Protein AF-A0A832CH66-F1 (afdb_monomer)

Foldseek 3Di:
DDDDDDDDDPDLVCLLVVVVVVVVVDPCQVPAEDEDDDADPDDCVVWGWDDVSNVVSNVVVCVVVVHNYDYDTDTDD

pLDDT: mean 82.55, std 12.02, range [40.28, 95.0]

Mean predicted aligned error: 5.46 Å

Structure (mmCIF, N/CA/C/O backbone):
data_AF-A0A832CH66-F1
#
_entry.id   AF-A0A832CH66-F1
#
loop_
_atom_site.group_PDB
_atom_site.id
_atom_site.type_symbol
_atom_site.label_atom_id
_atom_site.label_alt_id
_atom_site.label_comp_id
_atom_site.label_asym_id
_atom_site.label_entity_id
_atom_site.label_seq_id
_atom_site.pdbx_PDB_ins_code
_atom_site.Cartn_x
_atom_site.Cartn_y
_atom_site.Cartn_z
_atom_site.occupancy
_atom_site.B_iso_or_equiv
_atom_site.auth_seq_id
_atom_site.auth_comp_id
_atom_site.auth_asym_id
_atom_site.auth_atom_id
_atom_site.pdbx_PDB_model_num
ATOM 1 N N . MET A 1 1 ? -16.558 -15.112 -2.739 1.00 68.38 1 MET A N 1
ATOM 2 C CA . MET A 1 1 ? -16.464 -14.603 -4.125 1.00 68.38 1 MET A CA 1
ATOM 3 C C . MET A 1 1 ? -15.172 -13.808 -4.192 1.00 68.38 1 MET A C 1
ATOM 5 O O . MET A 1 1 ? -14.969 -12.998 -3.301 1.00 68.38 1 MET A O 1
ATOM 9 N N . VAL A 1 2 ? -14.267 -14.102 -5.125 1.00 77.50 2 VAL A N 1
ATOM 10 C CA . VAL A 1 2 ? -12.990 -13.372 -5.222 1.00 77.50 2 VAL A CA 1
ATOM 11 C C . VAL A 1 2 ? -13.271 -12.013 -5.854 1.00 77.50 2 VAL A C 1
ATOM 13 O O . VAL A 1 2 ? -13.852 -11.960 -6.936 1.00 77.50 2 VAL A O 1
ATOM 16 N N . GLN A 1 3 ? -12.900 -10.932 -5.172 1.00 82.38 3 GLN A N 1
ATOM 17 C CA . GLN A 1 3 ? -12.951 -9.584 -5.728 1.00 82.38 3 GLN A CA 1
ATOM 18 C C . GLN A 1 3 ? -11.589 -9.242 -6.331 1.00 82.38 3 GLN A C 1
ATOM 20 O O . GLN A 1 3 ? -10.551 -9.536 -5.742 1.00 82.38 3 GLN A O 1
ATOM 25 N N . VAL A 1 4 ? -11.600 -8.647 -7.522 1.00 87.38 4 VAL A N 1
ATOM 26 C CA . VAL A 1 4 ? -10.393 -8.255 -8.253 1.00 87.38 4 VAL A CA 1
ATOM 27 C C . VAL A 1 4 ? -10.568 -6.815 -8.709 1.00 87.38 4 VAL A C 1
ATOM 29 O O . VAL A 1 4 ? -11.579 -6.482 -9.325 1.00 87.38 4 VAL A O 1
ATOM 32 N N . PHE A 1 5 ? -9.575 -5.979 -8.421 1.00 87.50 5 PHE A N 1
ATOM 33 C CA . PHE A 1 5 ? -9.494 -4.605 -8.903 1.00 87.50 5 PHE A CA 1
ATOM 34 C C . PHE A 1 5 ? -8.268 -4.463 -9.800 1.00 87.50 5 PHE A C 1
ATOM 36 O O . PHE A 1 5 ? -7.173 -4.892 -9.436 1.00 87.50 5 PHE A O 1
ATOM 43 N N . VAL A 1 6 ? -8.466 -3.887 -10.984 1.00 87.31 6 VAL A N 1
ATOM 44 C CA . VAL A 1 6 ? -7.413 -3.665 -11.977 1.00 87.31 6 VAL A CA 1
ATOM 45 C C . VAL A 1 6 ? -7.490 -2.213 -12.419 1.00 87.31 6 VAL A C 1
ATOM 47 O O . VAL A 1 6 ? -8.549 -1.751 -12.835 1.00 87.31 6 VAL A O 1
ATOM 50 N N . ASP A 1 7 ? -6.366 -1.509 -12.347 1.00 86.00 7 ASP A N 1
ATOM 51 C CA . ASP A 1 7 ? -6.223 -0.138 -12.832 1.00 86.00 7 ASP A CA 1
ATOM 52 C C . ASP A 1 7 ? -4.798 0.056 -13.367 1.00 86.00 7 ASP A C 1
ATOM 54 O O . ASP A 1 7 ? -3.888 -0.718 -13.043 1.00 86.00 7 ASP A O 1
ATOM 58 N N . LYS A 1 8 ? -4.599 1.074 -14.203 1.00 84.25 8 LYS A N 1
ATOM 59 C CA . LYS A 1 8 ? -3.283 1.398 -14.756 1.00 84.25 8 LYS A CA 1
ATOM 60 C C . LYS A 1 8 ? -2.553 2.368 -13.828 1.00 84.25 8 LYS A C 1
ATOM 62 O O . LYS A 1 8 ? -3.101 3.389 -13.428 1.00 84.25 8 LYS A O 1
ATOM 67 N N . VAL A 1 9 ? -1.288 2.071 -13.543 1.00 84.25 9 VAL A N 1
ATOM 68 C CA . VAL A 1 9 ? -0.384 2.945 -12.786 1.00 84.25 9 VAL A CA 1
ATOM 69 C C . VAL A 1 9 ? 0.766 3.345 -13.708 1.00 84.25 9 VAL A C 1
ATOM 71 O O . VAL A 1 9 ? 1.575 2.496 -14.078 1.00 84.25 9 VAL A O 1
ATOM 74 N N . GLU A 1 10 ? 0.823 4.614 -14.126 1.00 84.88 10 GLU A N 1
ATOM 75 C CA . GLU A 1 10 ? 1.793 5.080 -15.137 1.00 84.88 10 GLU A CA 1
ATOM 76 C C . GLU A 1 10 ? 3.216 5.202 -14.570 1.00 84.88 10 GLU A C 1
ATOM 78 O O . GLU A 1 10 ? 4.200 5.121 -15.304 1.00 84.88 10 GLU A O 1
ATOM 83 N N . SER A 1 11 ? 3.349 5.398 -13.254 1.00 86.25 11 SER A N 1
ATOM 84 C CA . SER A 1 11 ? 4.646 5.448 -12.576 1.00 86.25 11 SER A CA 1
ATOM 85 C C . SER A 1 11 ? 4.544 5.083 -11.096 1.00 86.25 11 SER A C 1
ATOM 87 O O . SER A 1 11 ? 3.488 5.208 -10.477 1.00 86.25 11 SER A O 1
ATOM 89 N N . TYR A 1 12 ? 5.672 4.719 -10.480 1.00 84.12 12 TYR A N 1
ATOM 90 C CA . TYR A 1 12 ? 5.719 4.442 -9.040 1.00 84.12 12 TYR A CA 1
ATOM 91 C C . TYR A 1 12 ? 5.312 5.635 -8.163 1.00 84.12 12 TYR A C 1
ATOM 93 O O . TYR A 1 12 ? 4.840 5.423 -7.051 1.00 84.12 12 TYR A O 1
ATOM 101 N N . GLY A 1 13 ? 5.426 6.871 -8.665 1.00 86.00 13 GLY A N 1
ATOM 102 C CA . GLY A 1 13 ? 4.945 8.063 -7.95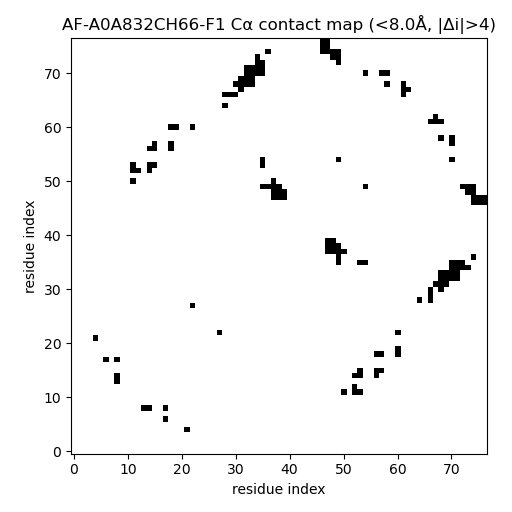9 1.00 86.00 13 GLY A CA 1
ATOM 103 C C . GLY A 1 13 ? 3.419 8.125 -7.820 1.00 86.00 13 GLY A C 1
ATOM 104 O O . GLY A 1 13 ? 2.911 8.860 -6.978 1.00 86.00 13 GLY A O 1
ATOM 105 N N . GLU A 1 14 ? 2.678 7.342 -8.607 1.00 89.44 14 GLU A N 1
ATOM 106 C CA . GLU A 1 14 ? 1.210 7.309 -8.585 1.00 89.44 14 GLU A CA 1
ATOM 107 C C . GLU A 1 14 ? 0.634 6.110 -7.823 1.00 89.44 14 GLU A C 1
ATOM 109 O O . GLU A 1 14 ? -0.576 6.044 -7.609 1.00 89.44 14 GLU A O 1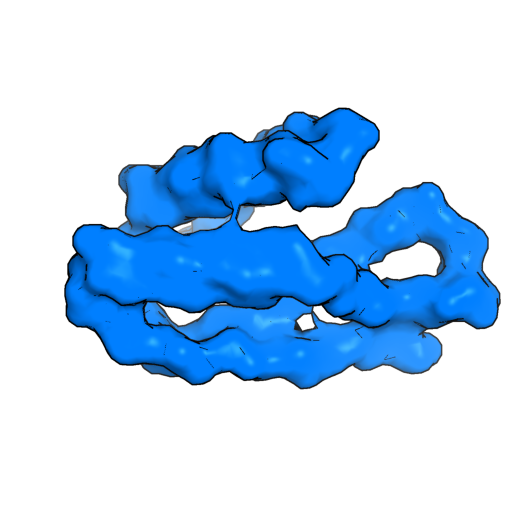
ATOM 114 N N . VAL A 1 15 ? 1.485 5.192 -7.352 1.00 89.56 15 VAL A N 1
ATOM 115 C CA . VAL A 1 15 ? 1.071 3.980 -6.625 1.00 89.56 15 VAL A CA 1
ATOM 116 C C . VAL A 1 15 ? 0.227 4.296 -5.391 1.00 89.56 15 VAL A C 1
ATOM 118 O O . VAL A 1 15 ? -0.716 3.564 -5.102 1.00 89.56 15 VAL A O 1
ATOM 121 N N . GLY A 1 16 ? 0.512 5.398 -4.691 1.00 91.69 16 GLY A N 1
ATOM 122 C CA . GLY A 1 16 ? -0.277 5.819 -3.531 1.00 91.69 16 GLY A CA 1
ATOM 123 C C . GLY A 1 16 ? -1.761 5.996 -3.861 1.00 91.69 16 GLY A C 1
ATOM 124 O O . GLY A 1 16 ? -2.601 5.426 -3.178 1.00 91.69 16 GLY A O 1
ATOM 125 N N . LYS A 1 17 ? -2.076 6.675 -4.973 1.00 92.38 17 LYS A N 1
ATOM 126 C CA . LYS A 1 17 ? -3.462 6.904 -5.419 1.00 92.38 17 LYS A CA 1
ATOM 127 C C . LYS A 1 17 ? -4.174 5.607 -5.793 1.00 92.38 17 LYS A C 1
ATOM 129 O O . LYS A 1 17 ? -5.377 5.479 -5.606 1.00 92.38 17 LYS A O 1
ATOM 134 N N . PHE A 1 18 ? -3.443 4.652 -6.370 1.00 92.38 18 PHE A N 1
ATOM 135 C CA . PHE A 1 18 ? -3.993 3.331 -6.666 1.00 92.38 18 PHE A CA 1
ATOM 136 C C . PHE A 1 18 ? -4.340 2.582 -5.378 1.00 92.38 18 PHE A C 1
ATOM 138 O O . PHE A 1 18 ? -5.428 2.025 -5.267 1.00 92.38 18 PHE A O 1
ATOM 145 N N . LEU A 1 19 ? -3.433 2.593 -4.401 1.00 92.19 19 LEU A N 1
ATOM 146 C CA . LEU A 1 19 ? -3.637 1.902 -3.134 1.00 92.19 19 LEU A CA 1
ATOM 147 C C . LEU A 1 19 ? -4.722 2.556 -2.275 1.00 92.19 19 LEU A C 1
ATOM 149 O O . LEU A 1 19 ? -5.457 1.823 -1.633 1.00 92.19 19 LEU A O 1
ATOM 153 N N . GLU A 1 20 ? -4.887 3.880 -2.314 1.00 93.56 20 GLU A N 1
ATOM 154 C CA . GLU A 1 20 ? -6.028 4.568 -1.682 1.00 93.56 20 GLU A CA 1
ATOM 155 C C . GLU A 1 20 ? -7.355 3.962 -2.161 1.00 93.56 20 GLU A C 1
ATOM 157 O O . GLU A 1 20 ? -8.152 3.499 -1.351 1.00 93.56 20 GLU A O 1
ATOM 162 N N . LYS A 1 21 ? -7.532 3.806 -3.483 1.00 92.94 21 LYS A N 1
ATOM 163 C CA . LYS A 1 21 ? -8.721 3.135 -4.039 1.00 92.94 21 LYS A CA 1
ATOM 164 C C . LYS A 1 21 ? -8.861 1.693 -3.552 1.00 92.94 21 LYS A C 1
ATOM 166 O O . LYS A 1 21 ? -9.977 1.225 -3.372 1.00 92.94 21 LYS A O 1
ATOM 171 N N . VAL A 1 22 ? -7.756 0.964 -3.378 1.00 90.88 22 VAL A N 1
ATOM 172 C CA . VAL A 1 22 ? -7.791 -0.412 -2.855 1.00 90.88 22 VAL A CA 1
ATOM 173 C C . VAL A 1 22 ? -8.262 -0.421 -1.398 1.00 90.88 22 VAL A C 1
ATOM 175 O O . VAL A 1 22 ? -9.131 -1.212 -1.055 1.00 90.88 22 VAL A O 1
ATOM 178 N N . PHE A 1 23 ? -7.742 0.465 -0.553 1.00 91.19 23 PHE A N 1
ATOM 179 C CA . PHE A 1 23 ? -8.168 0.574 0.844 1.00 91.19 23 PHE A CA 1
ATOM 180 C C . PHE A 1 23 ? -9.643 0.992 0.969 1.00 91.19 23 PHE A C 1
ATOM 182 O O . PHE A 1 23 ? -10.332 0.511 1.861 1.00 91.19 23 PHE A O 1
ATOM 189 N N . ASP A 1 24 ? -10.145 1.817 0.046 1.00 89.00 24 ASP A N 1
ATOM 190 C CA . ASP A 1 24 ? -11.554 2.230 0.020 1.00 89.00 24 ASP A CA 1
ATOM 191 C C . ASP A 1 24 ? -12.501 1.139 -0.513 1.00 89.00 24 ASP A C 1
ATOM 193 O O . ASP A 1 24 ? -13.651 1.033 -0.082 1.00 89.00 24 ASP A O 1
ATOM 197 N N . LEU A 1 25 ? -12.057 0.354 -1.502 1.00 90.31 25 LEU A N 1
ATOM 198 C CA . LEU A 1 25 ? -12.890 -0.656 -2.169 1.00 90.31 25 LEU A CA 1
ATOM 199 C C . LEU A 1 25 ? -12.955 -1.979 -1.408 1.00 90.31 25 LEU A C 1
ATOM 201 O O . LEU A 1 25 ? -13.949 -2.700 -1.532 1.00 90.31 25 LEU A O 1
ATOM 205 N N . PHE A 1 26 ? -11.896 -2.326 -0.682 1.00 88.44 26 PHE A N 1
ATOM 206 C CA . PHE A 1 26 ? -11.772 -3.609 -0.006 1.00 88.44 26 PHE A CA 1
ATOM 207 C C . PHE A 1 26 ? -11.778 -3.409 1.507 1.00 88.44 26 PHE A C 1
ATOM 209 O O . PHE A 1 26 ? -10.957 -2.673 2.042 1.00 88.44 2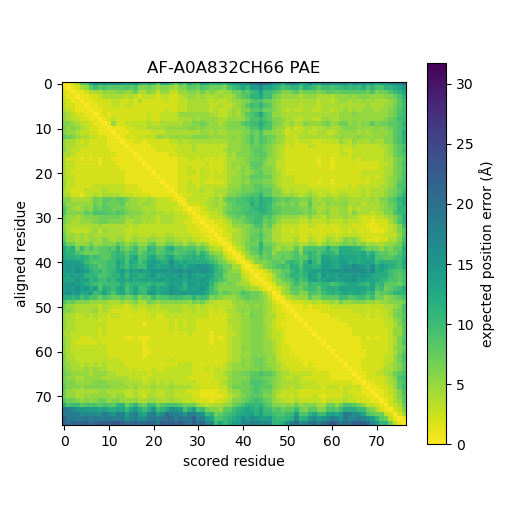6 PHE A O 1
ATOM 216 N N . SER A 1 27 ? -12.656 -4.133 2.202 1.00 84.81 27 SER A N 1
ATOM 217 C CA . SER A 1 27 ? -12.634 -4.235 3.664 1.00 84.81 27 SER A CA 1
ATOM 218 C C . SER A 1 27 ? -11.412 -5.038 4.109 1.00 84.81 27 SER A C 1
ATOM 220 O O . SER A 1 27 ? -11.437 -6.271 4.134 1.00 84.81 27 SER A O 1
ATOM 222 N N . ILE A 1 28 ? -10.310 -4.336 4.362 1.00 85.12 28 ILE A N 1
ATOM 223 C CA . ILE A 1 28 ? -9.023 -4.912 4.772 1.00 85.12 28 ILE A CA 1
ATOM 224 C C . ILE A 1 28 ? -8.718 -4.673 6.252 1.00 85.12 28 ILE A C 1
ATOM 226 O O . ILE A 1 28 ? -7.588 -4.890 6.680 1.00 85.12 28 ILE A O 1
ATOM 230 N N . GLU A 1 29 ? -9.702 -4.243 7.039 1.00 84.06 29 GLU A N 1
ATOM 231 C CA . GLU A 1 29 ? -9.538 -3.943 8.464 1.00 84.06 29 GLU A CA 1
ATOM 232 C C . GLU A 1 29 ? -9.096 -5.174 9.270 1.00 84.06 29 GLU A C 1
ATOM 234 O O . GLU A 1 29 ? -8.294 -5.051 10.191 1.00 84.06 29 GLU A O 1
ATOM 239 N N . ASP A 1 30 ? -9.550 -6.365 8.868 1.00 85.25 30 ASP A N 1
ATOM 240 C CA . ASP A 1 30 ? -9.174 -7.649 9.476 1.00 85.25 30 ASP A CA 1
ATOM 241 C C . ASP A 1 30 ? -7.943 -8.298 8.800 1.00 85.25 30 ASP A C 1
ATOM 243 O O . ASP A 1 30 ? -7.631 -9.473 9.022 1.00 85.25 30 ASP A O 1
ATOM 247 N N . CYS A 1 31 ? -7.251 -7.573 7.916 1.00 87.19 31 CYS A N 1
ATOM 248 C CA . CYS A 1 31 ? -6.107 -8.092 7.175 1.00 87.19 31 CYS A CA 1
ATOM 249 C C . CYS A 1 31 ? -4.822 -7.985 8.006 1.00 87.19 31 CYS A C 1
ATOM 251 O O . CYS A 1 31 ? -4.224 -6.919 8.102 1.00 87.19 31 CYS A O 1
ATOM 253 N N . GLU A 1 32 ? -4.356 -9.108 8.556 1.00 89.69 32 GLU A N 1
ATOM 254 C CA . GLU A 1 32 ? -3.075 -9.170 9.281 1.00 89.69 32 GLU A CA 1
ATOM 255 C C . GLU A 1 32 ? -1.866 -9.233 8.325 1.00 89.69 32 GLU A C 1
ATOM 257 O O . GLU A 1 32 ? -0.798 -8.683 8.603 1.00 89.69 32 GLU A O 1
ATOM 262 N N . PHE A 1 33 ? -2.036 -9.871 7.161 1.00 90.56 33 PHE A N 1
ATOM 263 C CA . PHE A 1 33 ? -0.964 -10.111 6.194 1.00 90.56 33 PHE A CA 1
ATOM 264 C C . PHE A 1 33 ? -1.356 -9.664 4.790 1.00 90.56 33 PHE A C 1
ATOM 266 O O . PHE A 1 33 ? -2.331 -10.154 4.220 1.00 90.56 33 PHE A O 1
ATOM 273 N N . LEU A 1 34 ? -0.524 -8.824 4.172 1.00 89.62 34 LEU A N 1
ATOM 274 C CA . LEU A 1 34 ? -0.711 -8.394 2.787 1.00 89.62 34 LEU A CA 1
ATOM 275 C C . LEU A 1 34 ? 0.540 -8.694 1.96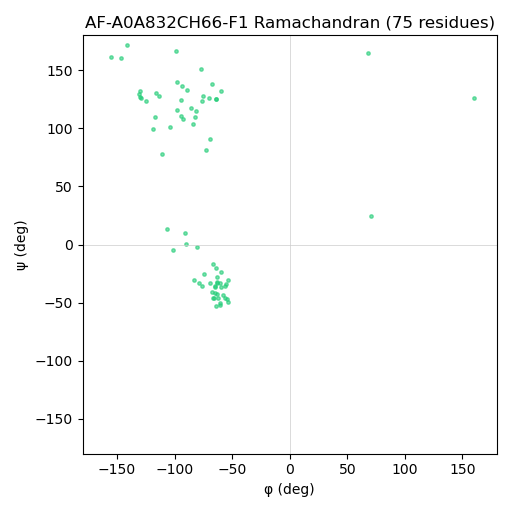6 1.00 89.62 34 LEU A C 1
ATOM 277 O O . LEU A 1 34 ? 1.642 -8.241 2.275 1.00 89.62 34 LEU A O 1
ATOM 281 N N . LYS A 1 35 ? 0.359 -9.454 0.881 1.00 87.81 35 LYS A N 1
ATOM 282 C CA . LYS A 1 35 ? 1.410 -9.742 -0.100 1.00 87.81 35 LYS A CA 1
ATOM 283 C C . LYS A 1 35 ? 1.179 -8.905 -1.365 1.00 87.81 35 LYS A C 1
ATOM 285 O O . LYS A 1 35 ? 0.330 -9.276 -2.179 1.00 87.81 35 LYS A O 1
ATOM 290 N N . PRO A 1 36 ? 1.909 -7.794 -1.568 1.00 83.75 36 PRO A N 1
ATOM 291 C CA . PRO 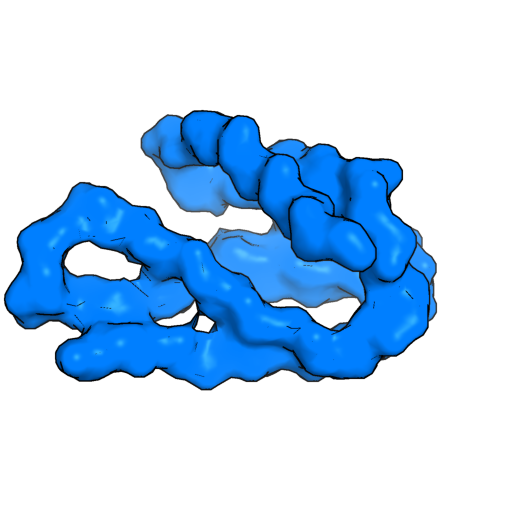A 1 36 ? 1.806 -7.026 -2.798 1.00 83.75 36 PRO A CA 1
ATOM 292 C C . PRO A 1 36 ? 2.416 -7.819 -3.954 1.00 83.75 36 PRO A C 1
ATOM 294 O O . PRO A 1 36 ? 3.572 -8.234 -3.888 1.00 83.75 36 PRO A O 1
ATOM 297 N N . ASN A 1 37 ? 1.647 -8.002 -5.026 1.00 74.31 37 ASN A N 1
ATOM 298 C CA . ASN A 1 37 ? 2.124 -8.614 -6.263 1.00 74.31 37 ASN A CA 1
ATOM 299 C C . ASN A 1 37 ? 2.188 -7.552 -7.367 1.00 74.31 37 ASN A C 1
ATOM 301 O O . ASN A 1 37 ? 1.285 -7.440 -8.193 1.00 74.31 37 ASN A O 1
ATOM 305 N N . PHE A 1 38 ? 3.227 -6.716 -7.327 1.00 68.12 38 PHE A N 1
ATOM 306 C CA . PHE A 1 38 ? 3.462 -5.699 -8.349 1.00 68.12 38 PHE A CA 1
ATOM 307 C C . PHE A 1 38 ? 4.412 -6.258 -9.398 1.00 68.12 38 PHE A C 1
ATOM 309 O O . PHE A 1 38 ? 5.596 -6.462 -9.136 1.00 68.12 38 PHE A O 1
ATOM 316 N N . LEU A 1 39 ? 3.875 -6.488 -10.592 1.00 62.97 39 LEU A N 1
ATOM 317 C CA . LEU A 1 39 ? 4.658 -6.856 -11.759 1.00 62.97 39 LEU A CA 1
ATOM 318 C C . LEU A 1 39 ? 5.232 -5.582 -12.377 1.00 62.97 39 LEU A C 1
ATOM 320 O O . LEU A 1 39 ? 4.490 -4.779 -12.945 1.00 62.97 39 LEU A O 1
ATOM 324 N N . LYS A 1 40 ? 6.550 -5.381 -12.278 1.00 63.16 40 LYS A N 1
ATOM 325 C CA . LYS A 1 40 ? 7.211 -4.396 -13.139 1.00 63.16 40 LYS A CA 1
ATOM 326 C C . LYS A 1 40 ? 7.062 -4.905 -14.573 1.00 63.16 40 LYS A C 1
ATOM 328 O O . LYS A 1 40 ? 7.431 -6.041 -14.855 1.00 63.16 40 LYS A O 1
ATOM 333 N N . PHE A 1 41 ? 6.514 -4.087 -15.471 1.00 60.31 41 PHE A N 1
ATOM 334 C CA . PHE A 1 41 ? 6.486 -4.414 -16.897 1.00 60.31 41 PHE A CA 1
ATOM 335 C C . PHE A 1 41 ? 7.902 -4.251 -17.467 1.00 60.31 41 PHE A C 1
ATOM 337 O O . PHE A 1 41 ? 8.269 -3.199 -17.985 1.00 60.31 41 PHE A O 1
ATOM 344 N N . ASP A 1 42 ? 8.727 -5.269 -17.258 1.00 63.84 42 ASP A N 1
ATOM 345 C CA . ASP A 1 42 ? 10.123 -5.361 -17.678 1.00 63.84 42 ASP A CA 1
ATOM 346 C C . ASP A 1 42 ? 10.398 -6.801 -18.146 1.00 63.84 42 ASP A C 1
ATOM 348 O O . ASP A 1 42 ? 9.547 -7.685 -18.003 1.00 63.84 42 ASP A O 1
ATOM 352 N N . HIS A 1 43 ? 11.566 -7.047 -18.734 1.00 63.22 43 HIS A N 1
ATOM 353 C CA . HIS A 1 43 ? 11.952 -8.383 -19.169 1.00 63.22 43 HIS A CA 1
ATOM 354 C C . HIS A 1 43 ? 11.968 -9.355 -17.970 1.00 63.22 43 HIS A C 1
ATOM 356 O O . HIS A 1 43 ? 12.577 -9.026 -16.950 1.00 63.22 43 HIS A O 1
ATOM 362 N N . PRO A 1 44 ? 11.364 -10.557 -18.078 1.00 64.38 44 PRO A N 1
ATOM 363 C CA . PRO A 1 44 ? 11.296 -11.528 -16.978 1.00 64.38 44 PRO A CA 1
ATOM 364 C C . PRO A 1 44 ? 12.659 -11.883 -16.367 1.00 64.38 44 PRO A C 1
ATOM 366 O O . PRO A 1 44 ? 12.758 -12.146 -15.175 1.00 64.38 44 PRO A O 1
ATOM 369 N N . GLU A 1 45 ? 13.719 -11.834 -17.177 1.00 68.06 45 GLU A N 1
ATOM 370 C CA . GLU A 1 45 ? 15.107 -12.115 -16.784 1.00 68.06 45 GLU A CA 1
ATOM 371 C C . GLU A 1 45 ? 15.668 -11.120 -15.757 1.00 68.06 45 GLU A C 1
ATOM 373 O O . GLU A 1 45 ? 16.616 -11.434 -15.042 1.00 68.06 45 GLU A O 1
ATOM 378 N N . ASN A 1 46 ? 15.065 -9.934 -15.648 1.00 65.31 46 ASN A N 1
ATOM 379 C CA . ASN A 1 46 ? 15.459 -8.911 -14.681 1.00 65.31 46 ASN A CA 1
ATOM 380 C C . ASN A 1 46 ? 14.884 -9.174 -13.278 1.00 65.31 46 ASN A C 1
ATOM 382 O O . ASN A 1 46 ? 15.169 -8.420 -12.344 1.00 65.31 46 ASN A O 1
ATOM 386 N N . GLY A 1 47 ? 14.088 -10.240 -13.128 1.00 61.47 47 GLY A N 1
ATOM 387 C CA . GLY A 1 47 ? 13.370 -10.563 -11.906 1.00 61.47 47 GLY A CA 1
ATOM 388 C C . GLY A 1 47 ? 12.261 -9.558 -11.602 1.00 61.47 47 GLY A C 1
ATOM 389 O O . GLY A 1 47 ? 12.194 -8.451 -12.144 1.00 61.47 47 GLY A O 1
ATOM 390 N N . CYS A 1 48 ? 11.364 -9.943 -10.699 1.00 63.91 48 CYS A N 1
ATOM 391 C CA . CYS A 1 48 ? 10.294 -9.064 -10.254 1.00 63.91 48 CYS A CA 1
ATOM 392 C C . CYS A 1 48 ? 10.419 -8.802 -8.757 1.00 63.91 48 CYS A C 1
ATOM 394 O O . CYS A 1 48 ? 10.014 -9.622 -7.935 1.00 63.91 48 CYS A O 1
ATOM 396 N N . ILE A 1 49 ? 10.989 -7.651 -8.401 1.00 69.50 49 ILE A N 1
ATOM 397 C CA . ILE A 1 49 ? 11.008 -7.171 -7.018 1.00 69.50 49 ILE A CA 1
ATOM 398 C C . ILE A 1 49 ? 9.887 -6.157 -6.803 1.00 69.50 49 ILE A C 1
ATOM 400 O O . ILE A 1 49 ? 9.628 -5.306 -7.658 1.00 69.50 49 ILE A O 1
ATOM 404 N N . THR A 1 50 ? 9.233 -6.225 -5.644 1.00 79.19 50 THR A N 1
ATOM 405 C CA . THR A 1 50 ? 8.280 -5.193 -5.232 1.00 79.19 50 THR A CA 1
ATOM 406 C C . THR A 1 50 ? 9.031 -3.879 -5.045 1.00 79.19 50 THR A C 1
ATOM 408 O O . THR A 1 50 ? 10.003 -3.803 -4.298 1.00 79.19 50 THR A O 1
ATOM 411 N N . HIS A 1 51 ? 8.591 -2.825 -5.731 1.00 82.12 51 HIS A N 1
ATOM 412 C CA . HIS A 1 51 ? 9.234 -1.520 -5.619 1.00 82.12 51 HIS A CA 1
ATOM 413 C C . HIS A 1 51 ? 9.017 -0.914 -4.216 1.00 82.12 51 HIS A C 1
ATOM 415 O O . HIS A 1 51 ? 7.883 -0.933 -3.732 1.00 82.12 51 HIS A O 1
ATOM 421 N N . PRO A 1 52 ? 10.031 -0.295 -3.576 1.00 84.69 52 PRO A N 1
ATOM 422 C CA . PRO A 1 52 ? 9.911 0.215 -2.203 1.00 84.69 52 PRO A CA 1
ATOM 423 C C . PRO A 1 52 ? 8.751 1.197 -1.977 1.00 84.69 52 PRO A C 1
ATOM 425 O O . PRO A 1 52 ? 8.134 1.199 -0.916 1.00 84.69 52 PRO A O 1
ATOM 428 N N . GLU A 1 53 ? 8.423 2.021 -2.976 1.00 87.62 53 GLU A N 1
ATOM 429 C CA . GLU A 1 53 ? 7.299 2.974 -2.890 1.00 87.62 53 GLU A CA 1
ATOM 430 C C . GLU A 1 53 ? 5.932 2.296 -2.735 1.00 87.62 53 GLU A C 1
ATOM 432 O O . GLU A 1 53 ? 5.038 2.859 -2.102 1.00 87.62 53 GLU A O 1
ATOM 437 N N . VAL A 1 54 ? 5.779 1.068 -3.241 1.00 88.38 54 VAL A N 1
ATOM 438 C CA . VAL A 1 54 ? 4.580 0.254 -3.008 1.00 88.38 54 VAL A CA 1
ATOM 439 C C . VAL A 1 54 ? 4.460 -0.063 -1.524 1.00 88.38 54 VAL A C 1
ATOM 441 O O . VAL A 1 54 ? 3.437 0.224 -0.910 1.00 88.38 54 VAL A O 1
ATOM 444 N N . VAL A 1 55 ? 5.526 -0.603 -0.935 1.00 89.81 55 VAL A N 1
ATOM 445 C CA . VAL A 1 55 ? 5.553 -1.027 0.471 1.00 89.81 55 VAL A CA 1
ATOM 446 C C . VAL A 1 55 ? 5.331 0.164 1.397 1.00 89.81 55 VAL A C 1
ATOM 448 O O . VAL A 1 55 ? 4.479 0.107 2.282 1.00 89.81 55 VAL A O 1
ATOM 451 N N . LYS A 1 56 ? 6.022 1.283 1.146 1.00 91.81 56 LYS A N 1
ATOM 452 C CA . LYS A 1 56 ? 5.828 2.529 1.904 1.00 91.81 56 LYS A CA 1
ATOM 453 C C . LYS A 1 56 ? 4.384 3.022 1.843 1.00 91.81 56 LYS A C 1
ATOM 455 O O . LYS A 1 56 ? 3.848 3.435 2.867 1.00 91.81 56 LYS A O 1
ATOM 460 N N . SER A 1 57 ? 3.767 2.988 0.663 1.00 93.19 57 SER A N 1
ATOM 461 C CA . SER A 1 57 ? 2.391 3.459 0.483 1.00 93.19 57 SER A CA 1
ATOM 462 C C . SER A 1 57 ? 1.385 2.559 1.201 1.00 93.19 57 SER A C 1
ATOM 464 O O . SER A 1 57 ? 0.493 3.076 1.865 1.00 93.19 57 SER A O 1
ATOM 466 N N . ILE A 1 58 ? 1.569 1.234 1.149 1.00 93.25 58 ILE A N 1
ATOM 467 C CA . ILE A 1 58 ? 0.734 0.269 1.884 1.00 93.25 58 ILE A CA 1
ATOM 468 C C . ILE A 1 58 ? 0.820 0.521 3.390 1.00 93.25 58 ILE A C 1
ATOM 470 O O . ILE A 1 58 ? -0.206 0.654 4.049 1.00 93.25 58 ILE A O 1
ATOM 474 N 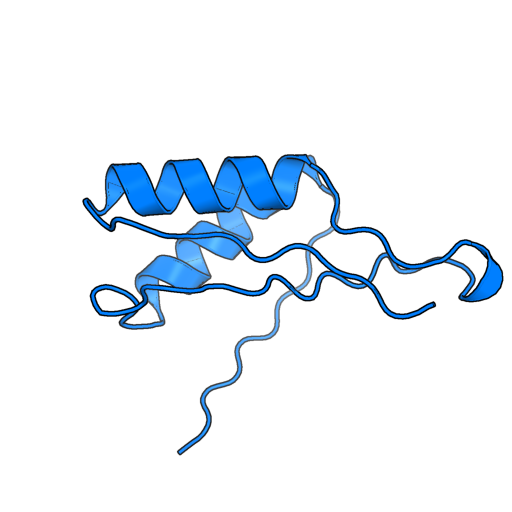N . LEU A 1 59 ? 2.037 0.621 3.935 1.00 93.25 59 LEU A N 1
ATOM 475 C CA . LEU A 1 59 ? 2.241 0.829 5.372 1.00 93.25 59 LEU A CA 1
ATOM 476 C C . LEU A 1 59 ? 1.702 2.186 5.842 1.00 93.25 59 LEU A C 1
ATOM 478 O O . LEU A 1 59 ? 1.162 2.283 6.944 1.00 93.25 59 LEU A O 1
ATOM 482 N N . ARG A 1 60 ? 1.829 3.232 5.015 1.00 95.00 60 ARG A N 1
ATOM 483 C CA . ARG A 1 60 ? 1.236 4.546 5.297 1.00 95.00 60 ARG A CA 1
ATOM 484 C C . ARG A 1 60 ? -0.285 4.444 5.407 1.00 95.00 60 ARG A C 1
ATOM 486 O O . ARG A 1 60 ? -0.826 4.877 6.418 1.00 95.00 60 ARG A O 1
ATOM 493 N N . LEU A 1 61 ? -0.941 3.850 4.412 1.00 94.31 61 LEU A N 1
ATOM 494 C CA . LEU A 1 61 ? -2.401 3.721 4.377 1.00 94.31 61 LEU A CA 1
ATOM 495 C C . LEU A 1 61 ? -2.922 2.824 5.505 1.00 94.31 61 LEU A C 1
ATOM 497 O O . LEU A 1 61 ? -3.863 3.197 6.193 1.00 94.31 61 LEU A O 1
ATOM 501 N N . ALA A 1 62 ? -2.255 1.700 5.784 1.00 93.44 62 ALA A N 1
ATOM 502 C CA . ALA A 1 62 ? -2.583 0.850 6.931 1.00 93.44 62 ALA A CA 1
ATOM 503 C C . ALA A 1 62 ? -2.571 1.647 8.239 1.00 93.44 62 ALA A C 1
ATOM 505 O O . ALA A 1 62 ? -3.538 1.619 8.997 1.00 93.44 62 ALA A O 1
ATOM 506 N N . LYS A 1 63 ? -1.528 2.456 8.452 1.00 93.00 63 LYS A N 1
ATOM 507 C CA . LYS A 1 63 ? -1.442 3.337 9.617 1.00 93.00 63 LYS A CA 1
ATOM 508 C C . LYS A 1 63 ? -2.556 4.392 9.650 1.00 93.00 63 LYS A C 1
ATOM 510 O O . LYS A 1 63 ? -3.098 4.644 10.723 1.00 93.00 63 LYS A O 1
ATOM 515 N N . GLU A 1 64 ? -2.885 5.013 8.518 1.00 93.44 64 GLU A N 1
ATOM 516 C CA . GLU A 1 64 ? -3.961 6.015 8.405 1.00 93.44 64 GLU A CA 1
ATOM 517 C C . GLU A 1 64 ? -5.344 5.422 8.725 1.00 93.44 64 GLU A C 1
ATOM 519 O O . GLU A 1 64 ? -6.174 6.106 9.322 1.00 93.44 64 GLU A O 1
ATOM 524 N N . HIS A 1 65 ? -5.555 4.140 8.417 1.00 90.88 65 HIS A N 1
ATOM 525 C CA . HIS A 1 65 ? -6.782 3.397 8.719 1.00 90.88 65 HIS A CA 1
ATOM 526 C C . HIS A 1 65 ? -6.760 2.686 10.086 1.00 90.88 65 HIS A C 1
ATOM 528 O O . HIS A 1 65 ? -7.737 2.038 10.455 1.00 90.88 65 HIS A O 1
ATOM 534 N N . GLY A 1 66 ? -5.674 2.800 10.860 1.00 92.31 66 GLY A N 1
ATOM 535 C CA . GLY A 1 66 ? -5.544 2.137 12.163 1.00 92.31 66 GLY A CA 1
ATOM 536 C C . GLY A 1 66 ? -5.388 0.613 12.085 1.00 92.31 66 GLY A C 1
ATOM 537 O O . GLY A 1 66 ? -5.719 -0.078 13.044 1.00 92.31 66 GLY A O 1
ATOM 5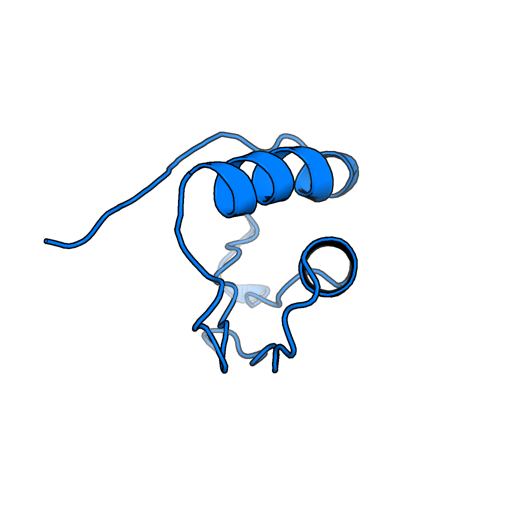38 N N . ILE A 1 67 ? -4.895 0.098 10.958 1.00 92.62 67 ILE A N 1
ATOM 539 C CA . ILE A 1 67 ? -4.701 -1.329 10.688 1.00 92.62 67 ILE A CA 1
ATOM 540 C C . ILE A 1 67 ? -3.257 -1.711 11.035 1.00 92.62 67 ILE A C 1
ATOM 542 O O . ILE A 1 67 ? -2.305 -1.130 10.502 1.00 92.62 67 ILE A O 1
ATOM 546 N N . GLU A 1 68 ? -3.080 -2.708 11.905 1.00 91.69 68 GLU A N 1
ATOM 547 C CA . GLU A 1 68 ? -1.779 -3.356 12.092 1.00 91.69 68 GLU A CA 1
ATOM 548 C C . GLU A 1 68 ? -1.567 -4.400 10.997 1.00 91.69 68 GLU A C 1
ATOM 550 O O . GLU A 1 68 ? -2.286 -5.390 10.918 1.00 91.69 68 GLU A O 1
ATOM 555 N N . LEU A 1 69 ? -0.574 -4.159 10.139 1.00 91.94 69 LEU A N 1
ATOM 556 C CA . LEU A 1 69 ? -0.363 -4.943 8.930 1.00 91.94 69 LEU A CA 1
ATOM 557 C C . LEU A 1 69 ? 1.088 -5.404 8.797 1.00 91.94 69 LEU A C 1
ATOM 559 O O . LEU A 1 69 ? 2.019 -4.596 8.860 1.00 91.94 69 LEU A O 1
ATOM 563 N N . VAL A 1 70 ? 1.277 -6.689 8.498 1.00 91.94 70 VAL A N 1
ATOM 564 C CA . VAL A 1 70 ? 2.561 -7.250 8.072 1.00 91.94 70 VAL A CA 1
ATOM 565 C C . VAL A 1 70 ? 2.584 -7.361 6.549 1.00 91.94 70 VAL A C 1
ATOM 567 O O . VAL A 1 70 ? 1.833 -8.126 5.938 1.00 91.94 70 VAL A O 1
ATOM 570 N N . VAL A 1 71 ? 3.481 -6.605 5.913 1.00 89.50 71 VAL A N 1
ATOM 571 C CA . VAL A 1 71 ? 3.698 -6.691 4.464 1.00 89.50 71 VAL A CA 1
ATOM 572 C C . VAL A 1 71 ? 4.690 -7.811 4.168 1.00 89.50 71 VAL A C 1
ATOM 574 O O . VAL A 1 71 ? 5.848 -7.754 4.580 1.00 89.50 71 VAL A O 1
ATOM 577 N N . ILE A 1 72 ? 4.239 -8.831 3.438 1.00 86.69 72 ILE A N 1
ATOM 578 C CA . ILE A 1 72 ? 5.071 -9.968 3.038 1.00 86.69 72 ILE A CA 1
ATOM 579 C C . ILE A 1 72 ? 5.666 -9.683 1.661 1.00 86.69 72 ILE A C 1
ATOM 581 O O . ILE A 1 72 ? 4.978 -9.751 0.639 1.00 86.69 72 ILE A O 1
ATOM 585 N N . GLU A 1 73 ? 6.964 -9.407 1.620 1.00 75.00 73 GLU A N 1
ATOM 586 C CA . GLU A 1 73 ? 7.703 -9.292 0.364 1.00 75.00 73 GLU A CA 1
ATOM 587 C C . GLU A 1 73 ? 8.020 -10.673 -0.234 1.00 75.00 73 GLU A C 1
ATOM 589 O O . GLU A 1 73 ? 8.159 -11.677 0.463 1.00 75.00 73 GLU A O 1
ATOM 594 N N . GLY A 1 74 ? 8.122 -10.739 -1.560 1.00 65.25 74 GLY A N 1
ATOM 595 C CA . GLY A 1 74 ? 8.624 -11.918 -2.263 1.00 65.25 74 GLY A CA 1
ATOM 596 C C . GLY A 1 74 ? 8.196 -11.924 -3.723 1.00 65.25 74 GLY A C 1
ATOM 597 O O . GLY A 1 74 ? 7.000 -11.825 -4.000 1.00 65.25 74 GLY A O 1
ATOM 598 N N . GLY A 1 75 ? 9.167 -12.058 -4.623 1.00 57.25 75 GLY A N 1
ATOM 599 C CA . GLY A 1 75 ? 8.967 -12.169 -6.067 1.00 57.25 75 GLY A CA 1
ATOM 600 C C . GLY A 1 75 ? 9.024 -13.614 -6.558 1.00 57.25 75 GLY A C 1
ATOM 601 O O . GLY A 1 75 ? 9.467 -14.508 -5.838 1.00 57.25 75 GLY A O 1
ATOM 602 N N . PHE A 1 76 ? 8.577 -13.834 -7.792 1.00 52.00 76 PHE A N 1
ATOM 603 C CA .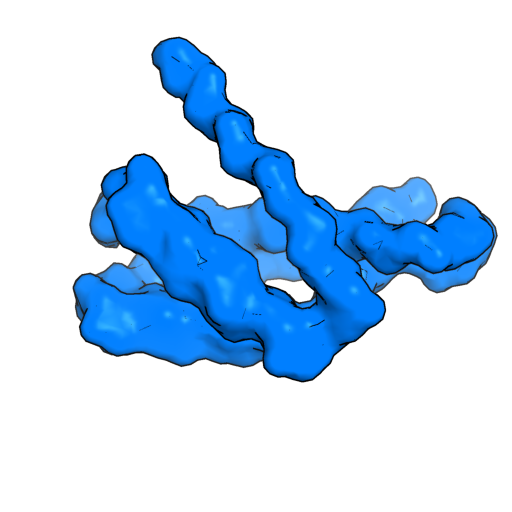 PHE A 1 76 ? 8.951 -15.031 -8.540 1.00 52.00 76 PHE A CA 1
ATOM 604 C C . PHE A 1 76 ? 10.397 -14.845 -9.025 1.00 52.00 76 PHE A C 1
ATOM 606 O O . PHE A 1 76 ? 10.719 -13.792 -9.582 1.00 52.00 76 PHE A O 1
ATOM 613 N N . LEU A 1 77 ? 11.253 -15.832 -8.744 1.00 40.28 77 LEU A N 1
ATOM 614 C CA . LEU A 1 77 ? 12.522 -16.023 -9.454 1.00 40.28 77 LEU A CA 1
ATOM 615 C C . LEU A 1 77 ? 12.2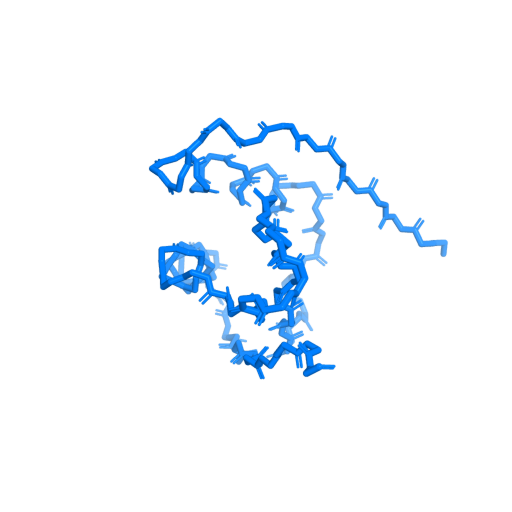37 -16.598 -10.841 1.00 40.28 77 LEU A C 1
ATOM 617 O O . LEU A 1 77 ? 11.324 -17.454 -10.928 1.00 40.28 77 LEU A O 1
#

Solvent-accessible surface area (backbone atoms only — not comparable to full-atom values): 5108 Å² total; per-residue (Å²): 133,90,85,84,87,85,83,90,70,96,45,75,90,46,42,50,65,56,48,51,53,47,62,73,74,40,94,54,77,88,44,54,69,46,68,69,85,55,77,66,97,62,66,76,90,74,50,38,66,69,55,68,60,54,56,54,38,51,56,50,50,31,55,76,74,72,34,72,66,46,76,48,84,78,55,68,127

Nearest PDB structures (foldseek):
  4ld0-assembly1_B  TM=5.738E-01  e=4.355E-01  Thermus thermophilus HB8
  4ep4-assembly1_B  TM=5.189E-01  e=5.721E-01  Thermus thermophilus HB8
  3be7-assembly1_B  TM=4.712E-01  e=9.873E-01  unidentified
  3mtw-assembly1_A  TM=4.874E-01  e=1.953E+00  Caulobacter vibrioides
  6s16-assembly1_A  TM=5.065E-01  e=2.746E+00  Thermus thermophilus HB8

Radius of gyration: 12.81 Å; Cα contacts (8 Å, |Δi|>4): 78; chains: 1; bounding box: 32×24×31 Å

Secondary structure (DSSP, 8-state):
---------SSGGGHHHHHHHHHHHS--TT-SEE------SS-GGG--PPPHHHHHHHHHHHHHTT---EE------

Sequence (77 aa):
MVQVFVDKVESYGEVGKFLEKVFDLFSIEDCEFLKPNFLKFDHPENGCITHPEVVKSILRLAKEHGIELVVIEGGFL